Protein AF-F3CG54-F1 (afdb_monomer_lite)

Organism: NCBI:txid875330

Sequence (86 aa):
IEAGARVGMVATDEKTVEYVKGRPFAPKGAEWDLAVEAWKDLVSDADAVFDTVVRLDAAQIKPQVSWGTSPEMVLAVDQNVPDPAP

Foldseek 3Di:
DVVPDPDDDDQDDPVNLVVLPPPPPADDDPVSVVVVVVSNPRDDDPPDDDPDDDDDDPVPDADKDADDDDPVRIDHPPDDRDDPDD

pLDDT: mean 91.16, std 9.48, range [50.5, 97.81]

Structure (mmCIF, N/CA/C/O backbone):
data_AF-F3CG54-F1
#
_entry.id   AF-F3CG54-F1
#
loop_
_atom_site.group_PDB
_atom_site.id
_atom_site.type_symbol
_atom_site.label_atom_id
_atom_site.label_alt_id
_atom_site.label_comp_id
_atom_site.label_asym_id
_atom_site.label_entity_id
_atom_site.label_seq_id
_atom_site.pdbx_PDB_ins_code
_atom_site.Cartn_x
_atom_site.Cartn_y
_atom_site.Cartn_z
_atom_site.occupancy
_atom_site.B_iso_or_equiv
_atom_site.auth_seq_id
_atom_site.auth_comp_id
_atom_site.auth_asym_id
_atom_site.auth_atom_id
_atom_site.pdbx_PDB_model_num
ATOM 1 N N . ILE A 1 1 ? -1.521 13.348 -10.819 1.00 50.50 1 ILE A N 1
ATOM 2 C CA . ILE A 1 1 ? -0.338 12.543 -10.436 1.00 50.50 1 ILE A CA 1
ATOM 3 C C . ILE A 1 1 ? 0.165 11.857 -11.703 1.00 50.50 1 ILE A C 1
ATOM 5 O O . ILE A 1 1 ? -0.669 11.349 -12.442 1.00 50.50 1 ILE A O 1
ATOM 9 N N . GLU A 1 2 ? 1.470 11.961 -11.970 1.00 66.81 2 GLU A N 1
ATOM 10 C CA . GLU A 1 2 ? 2.277 11.475 -13.116 1.00 66.81 2 GLU A CA 1
ATOM 11 C C . GLU A 1 2 ? 1.528 10.937 -14.358 1.00 66.81 2 GLU A C 1
ATOM 13 O O . GLU A 1 2 ? 1.511 11.621 -15.375 1.00 66.81 2 GLU A O 1
ATOM 18 N N . ALA A 1 3 ? 0.826 9.797 -14.292 1.00 60.25 3 ALA A N 1
ATOM 19 C CA . ALA A 1 3 ? 0.056 9.208 -15.406 1.00 60.25 3 ALA A CA 1
ATOM 20 C C . ALA A 1 3 ? -1.313 9.879 -15.701 1.00 60.25 3 ALA A C 1
ATOM 22 O O . ALA A 1 3 ? -2.261 9.228 -16.138 1.00 60.25 3 ALA A O 1
ATOM 23 N N . GLY A 1 4 ? -1.474 11.168 -15.393 1.00 69.56 4 GLY A N 1
ATOM 24 C CA . GLY A 1 4 ? -2.754 11.879 -15.538 1.00 69.56 4 GLY A CA 1
ATOM 25 C C . GLY A 1 4 ? -3.834 11.481 -14.518 1.00 69.56 4 GLY A C 1
ATOM 26 O O . GLY A 1 4 ? -4.973 11.942 -14.608 1.00 69.56 4 GLY A O 1
ATOM 27 N N . ALA A 1 5 ? -3.491 10.670 -13.513 1.00 75.56 5 ALA A N 1
ATOM 28 C CA . ALA A 1 5 ? -4.421 10.249 -12.470 1.00 75.56 5 ALA A CA 1
ATOM 29 C C . ALA A 1 5 ? -4.824 11.434 -11.576 1.00 75.56 5 ALA A C 1
ATOM 31 O O . ALA A 1 5 ? -3.976 12.234 -11.164 1.00 75.56 5 ALA A O 1
ATOM 32 N N . ARG A 1 6 ? -6.114 11.533 -11.234 1.00 84.69 6 ARG A N 1
ATOM 33 C CA . ARG A 1 6 ? -6.618 12.545 -10.285 1.00 84.69 6 ARG A CA 1
ATOM 34 C C . ARG A 1 6 ? -6.251 12.201 -8.843 1.00 84.69 6 ARG A C 1
ATOM 36 O O . ARG A 1 6 ? -5.892 13.090 -8.082 1.00 84.69 6 ARG A O 1
ATOM 43 N N . VAL A 1 7 ? -6.306 10.915 -8.504 1.00 86.62 7 VAL A N 1
ATOM 44 C CA . VAL A 1 7 ? -5.992 10.359 -7.184 1.00 86.62 7 VAL A CA 1
ATOM 45 C C . VAL A 1 7 ? -5.376 8.970 -7.345 1.00 86.62 7 VAL A C 1
ATOM 47 O O . VAL A 1 7 ? -5.623 8.300 -8.347 1.00 86.62 7 VAL A O 1
ATOM 50 N N . GLY A 1 8 ? -4.590 8.548 -6.358 1.00 88.06 8 GLY A N 1
ATOM 51 C CA . GLY A 1 8 ? -4.190 7.157 -6.159 1.00 88.06 8 GLY A CA 1
ATOM 52 C C . GLY A 1 8 ? -4.637 6.727 -4.767 1.00 88.06 8 GLY A C 1
ATOM 53 O O . GLY A 1 8 ? -4.467 7.490 -3.817 1.00 88.06 8 GLY A O 1
ATOM 54 N N . MET A 1 9 ? -5.246 5.550 -4.655 1.00 92.31 9 MET A N 1
ATOM 55 C CA . MET A 1 9 ? -5.741 5.008 -3.391 1.00 92.31 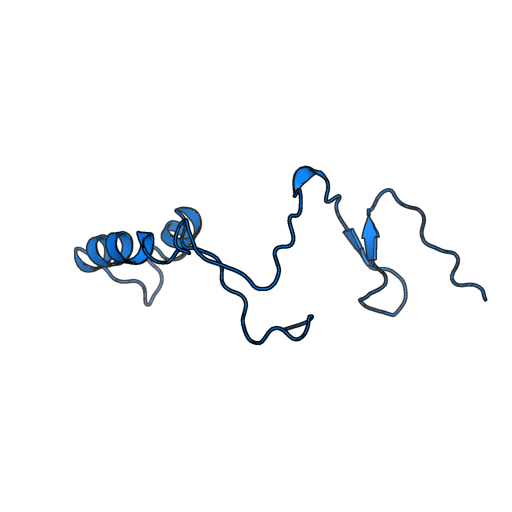9 MET A CA 1
ATOM 56 C C . MET A 1 9 ? -5.150 3.623 -3.168 1.00 92.31 9 MET A C 1
ATOM 58 O O . MET A 1 9 ? -4.968 2.860 -4.115 1.00 92.31 9 MET A O 1
ATOM 62 N N . VAL A 1 10 ? -4.857 3.319 -1.909 1.00 94.38 10 VAL A N 1
ATOM 63 C CA . VAL A 1 10 ? -4.409 2.004 -1.456 1.00 94.38 10 VAL A CA 1
ATOM 64 C C . VAL A 1 10 ? -5.430 1.532 -0.430 1.00 94.38 10 VAL A C 1
ATOM 66 O O . VAL A 1 10 ? -5.804 2.302 0.453 1.00 94.38 10 VAL A O 1
ATOM 69 N N . ALA A 1 11 ? -5.913 0.302 -0.597 1.00 95.88 11 ALA A N 1
ATOM 70 C CA . ALA A 1 11 ? -6.800 -0.355 0.354 1.00 95.88 11 ALA A CA 1
ATOM 71 C C . ALA A 1 11 ? -6.162 -0.389 1.750 1.00 95.88 11 ALA A C 1
ATOM 73 O O . ALA A 1 11 ? -4.946 -0.547 1.871 1.00 95.88 11 ALA A O 1
ATOM 74 N N . THR A 1 12 ? -6.977 -0.244 2.793 1.00 97.00 12 THR A N 1
ATOM 75 C CA . THR A 1 12 ? -6.453 -0.308 4.161 1.00 97.00 12 THR A CA 1
ATOM 76 C C . THR A 1 12 ? -6.018 -1.733 4.495 1.00 97.00 12 THR A C 1
ATOM 78 O O . THR A 1 12 ? -6.760 -2.685 4.274 1.00 97.00 12 THR A O 1
ATOM 81 N N . ASP A 1 13 ? -4.818 -1.866 5.053 1.00 96.44 13 ASP A N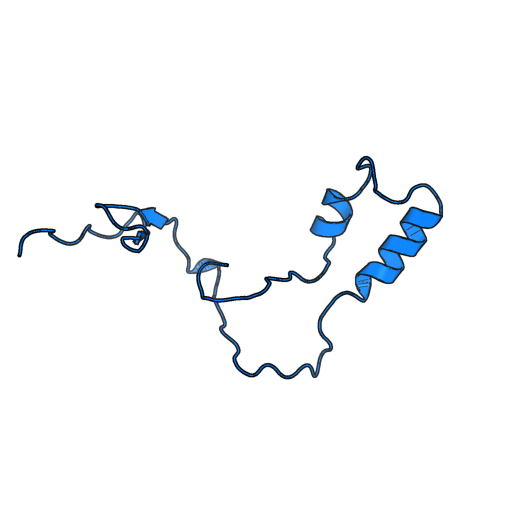 1
ATOM 82 C CA . ASP A 1 13 ? -4.240 -3.116 5.547 1.00 96.44 13 ASP A CA 1
ATOM 83 C C . ASP A 1 13 ? -3.651 -2.934 6.960 1.00 96.44 13 ASP A C 1
ATOM 85 O O . ASP A 1 13 ? -3.655 -1.832 7.527 1.00 96.44 13 ASP A O 1
ATOM 89 N N . GLU A 1 14 ? -3.113 -4.005 7.549 1.00 97.31 14 GLU A N 1
ATOM 90 C CA . GLU A 1 14 ? -2.492 -3.941 8.877 1.00 97.31 14 GLU A CA 1
ATOM 91 C C . GLU A 1 14 ? -1.341 -2.932 8.924 1.00 97.31 14 GLU A C 1
ATOM 93 O O . GLU A 1 14 ? -1.201 -2.206 9.908 1.00 97.31 14 GLU A O 1
ATOM 98 N N . LYS A 1 15 ? -0.550 -2.822 7.849 1.00 97.19 15 LYS A N 1
ATOM 99 C CA . LYS A 1 15 ? 0.561 -1.861 7.773 1.00 97.19 15 LYS A CA 1
ATOM 100 C C . LYS A 1 15 ? 0.057 -0.426 7.843 1.00 97.19 15 LYS A C 1
ATOM 102 O O . LYS A 1 15 ? 0.674 0.415 8.495 1.00 97.19 15 LYS A O 1
ATOM 107 N N . THR A 1 16 ? -1.067 -0.145 7.194 1.00 96.81 16 THR A N 1
ATOM 108 C CA . THR A 1 16 ? -1.741 1.153 7.238 1.00 96.81 16 THR A CA 1
ATOM 109 C C . THR A 1 16 ? -2.209 1.458 8.660 1.00 96.81 16 THR A C 1
ATOM 111 O O . THR A 1 16 ? -1.932 2.542 9.178 1.00 96.81 16 THR A O 1
ATOM 114 N N . VAL A 1 17 ? -2.838 0.492 9.337 1.00 97.38 17 VAL A N 1
ATOM 115 C CA . VAL A 1 17 ? -3.285 0.640 10.734 1.00 97.38 17 VAL A CA 1
ATOM 116 C C . VAL A 1 17 ? -2.103 0.888 11.677 1.00 97.38 17 VAL A C 1
ATOM 118 O O . VAL A 1 17 ? -2.131 1.827 12.477 1.00 97.38 17 VAL A O 1
ATOM 121 N N . GLU A 1 18 ? -1.038 0.095 11.567 1.00 97.50 18 GLU A N 1
ATOM 122 C CA . GLU A 1 18 ? 0.185 0.2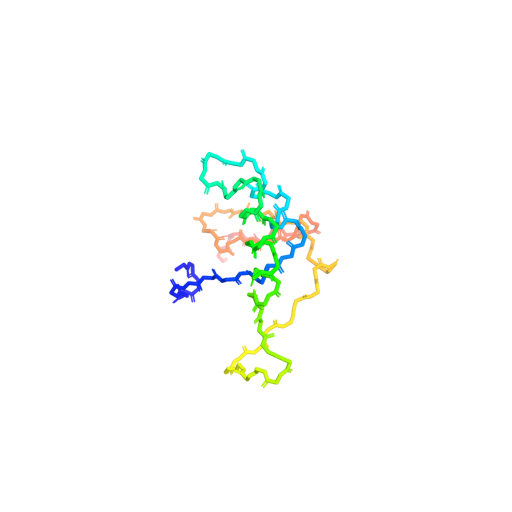51 12.362 1.00 97.50 18 GLU A CA 1
ATOM 123 C C . GLU A 1 18 ? 0.851 1.604 12.127 1.00 97.50 18 GLU A C 1
ATOM 125 O O . GLU A 1 18 ? 1.245 2.276 13.082 1.00 97.50 18 GLU A O 1
ATOM 130 N N . TYR A 1 19 ? 0.931 2.034 10.867 1.00 96.75 19 TYR A N 1
ATOM 131 C CA . TYR A 1 19 ? 1.494 3.327 10.500 1.00 96.75 19 TYR A CA 1
ATOM 132 C C . TYR A 1 19 ? 0.740 4.484 11.162 1.00 96.75 19 TYR A C 1
ATOM 134 O O . TYR A 1 19 ? 1.372 5.450 11.602 1.00 96.75 19 TYR A O 1
ATOM 142 N N . VAL A 1 20 ? -0.593 4.410 11.234 1.00 97.19 20 VAL A N 1
ATOM 143 C CA . VAL A 1 20 ? -1.451 5.465 11.799 1.00 97.19 20 VAL A CA 1
ATOM 144 C C . VAL A 1 20 ? -1.454 5.455 13.333 1.00 97.19 20 VAL A C 1
ATOM 146 O O . VAL A 1 20 ? -1.589 6.518 13.946 1.00 97.19 20 VAL A O 1
ATOM 149 N N . LYS A 1 21 ? -1.279 4.293 13.972 1.00 97.31 21 LYS A N 1
ATOM 150 C CA . LYS A 1 21 ? -1.401 4.130 15.427 1.00 97.31 21 LYS A CA 1
ATOM 151 C C . LYS A 1 21 ? -0.523 5.110 16.207 1.00 97.31 21 LYS A C 1
ATOM 153 O O . LYS A 1 21 ? 0.688 5.189 16.027 1.00 97.31 21 LYS A O 1
ATOM 158 N N . GLY A 1 22 ? -1.148 5.860 17.115 1.00 96.38 22 GLY A N 1
ATOM 159 C CA . GLY A 1 22 ? -0.455 6.794 18.009 1.00 96.38 22 GLY A CA 1
ATOM 160 C C . GLY A 1 22 ? 0.003 8.109 17.366 1.00 96.38 22 GLY A C 1
ATOM 161 O O . GLY A 1 22 ? 0.623 8.925 18.050 1.00 96.38 22 GLY A O 1
ATOM 162 N N . ARG A 1 23 ? -0.312 8.366 16.088 1.00 97.62 23 ARG A N 1
ATOM 163 C CA . ARG A 1 23 ? -0.041 9.667 15.458 1.00 97.62 23 ARG A CA 1
ATOM 164 C C . ARG A 1 23 ? -0.863 10.797 16.094 1.00 97.62 23 ARG A C 1
ATOM 166 O O . ARG A 1 23 ? -1.925 10.530 16.654 1.00 97.62 23 ARG A O 1
ATOM 173 N N . PRO A 1 24 ? -0.431 12.070 15.973 1.00 96.88 24 PRO A N 1
ATOM 174 C CA . PRO A 1 24 ? -1.070 13.207 16.647 1.00 96.88 24 PRO A CA 1
ATOM 175 C C . PRO A 1 24 ? -2.587 13.333 16.447 1.00 96.88 24 PRO A C 1
ATOM 177 O O . PRO A 1 24 ? -3.279 13.771 17.362 1.00 96.88 24 PRO A O 1
ATOM 180 N N . PHE A 1 25 ? -3.095 12.914 15.285 1.00 95.31 25 PHE A N 1
ATOM 181 C CA . PHE A 1 25 ? -4.515 12.978 14.917 1.00 95.31 25 PHE A CA 1
ATOM 182 C C . PHE A 1 25 ? -5.178 11.603 14.788 1.00 95.31 25 PHE A C 1
ATOM 184 O O . PHE A 1 25 ? -6.293 11.504 14.286 1.00 95.31 25 PHE A O 1
ATOM 191 N N . ALA A 1 26 ? -4.494 10.540 15.213 1.00 97.50 26 ALA A N 1
ATOM 192 C CA . ALA A 1 26 ? -5.109 9.227 15.274 1.00 97.50 26 ALA A CA 1
ATOM 193 C C . ALA A 1 26 ? -6.157 9.192 16.404 1.00 97.50 26 ALA A C 1
ATOM 195 O O . ALA A 1 26 ? -5.912 9.775 17.470 1.00 97.50 26 ALA A O 1
ATOM 196 N N . PRO A 1 27 ? -7.286 8.487 16.207 1.00 97.31 27 PRO A N 1
ATOM 197 C CA . PRO A 1 27 ? -8.229 8.183 17.279 1.00 97.31 27 PRO A CA 1
ATOM 198 C C . PRO A 1 27 ? -7.531 7.501 18.464 1.00 97.31 27 PRO A C 1
ATOM 200 O O . PRO A 1 27 ? -6.479 6.873 18.309 1.00 97.31 27 PRO A O 1
ATOM 203 N N . LYS A 1 28 ? -8.096 7.633 19.667 1.00 96.19 28 LYS A N 1
ATOM 204 C CA . LYS A 1 28 ? -7.479 7.133 20.908 1.00 96.19 28 LYS A CA 1
ATOM 205 C C . LYS A 1 28 ? -8.469 6.326 21.737 1.00 96.19 28 LYS A C 1
ATOM 207 O O . LYS A 1 28 ? -9.673 6.547 21.675 1.00 96.19 28 LYS A O 1
ATOM 212 N N . GLY A 1 29 ? -7.944 5.432 22.575 1.00 96.00 29 GLY A N 1
ATOM 213 C CA . GLY A 1 29 ? -8.765 4.627 23.482 1.00 96.00 29 GLY A CA 1
ATOM 214 C C . GLY A 1 29 ? -9.818 3.821 22.720 1.00 96.00 29 GLY A C 1
ATOM 215 O O . GLY A 1 29 ? -9.509 3.254 21.682 1.00 96.00 29 GLY A O 1
ATOM 216 N N . ALA A 1 30 ? -11.063 3.812 23.195 1.00 96.81 30 ALA A N 1
ATOM 217 C CA . ALA A 1 30 ? -12.145 3.055 22.557 1.00 96.81 30 ALA A CA 1
ATOM 218 C C . ALA A 1 30 ? -12.461 3.512 21.117 1.00 96.81 30 ALA A C 1
ATOM 220 O O . ALA A 1 30 ? -12.887 2.704 20.297 1.00 96.81 30 ALA A O 1
ATOM 221 N N . GLU A 1 31 ? -12.226 4.785 20.781 1.00 97.25 31 GLU A N 1
ATOM 222 C CA . GLU A 1 31 ? -12.428 5.285 19.413 1.00 97.25 31 GLU A CA 1
ATOM 223 C C . GLU A 1 31 ? -11.406 4.705 18.432 1.00 97.25 31 GLU A C 1
ATOM 225 O O . GLU A 1 31 ? -11.692 4.608 17.243 1.00 97.25 31 GLU A O 1
ATOM 230 N N . TRP A 1 32 ? -10.225 4.303 18.918 1.00 97.75 32 TRP A N 1
ATOM 231 C CA . TRP A 1 32 ? -9.234 3.614 18.095 1.00 97.75 32 TRP A CA 1
ATOM 232 C C . TRP A 1 32 ? -9.766 2.274 17.604 1.00 97.75 32 TRP A C 1
ATOM 234 O O . TRP A 1 32 ? -9.729 2.015 16.406 1.00 97.75 32 TRP A O 1
ATOM 244 N N . ASP A 1 33 ? -10.298 1.455 18.509 1.00 97.19 33 ASP A N 1
ATOM 245 C CA . ASP A 1 33 ? -10.793 0.127 18.154 1.00 97.19 33 ASP A CA 1
ATOM 246 C C . ASP A 1 33 ? -11.979 0.232 17.183 1.00 97.19 33 ASP A C 1
ATOM 248 O O . ASP A 1 33 ? -12.013 -0.464 16.172 1.00 97.19 33 ASP A O 1
ATOM 252 N N . LEU A 1 34 ? -12.896 1.181 17.416 1.00 97.81 34 LEU A N 1
ATOM 253 C CA . LEU A 1 34 ? -14.010 1.457 16.500 1.00 97.81 34 LEU A CA 1
ATOM 254 C C . LEU A 1 34 ? -13.538 1.926 15.119 1.00 97.81 34 LEU A C 1
ATOM 256 O O . LEU A 1 34 ? -14.083 1.498 14.103 1.00 97.81 34 LEU A O 1
ATOM 260 N N . ALA A 1 35 ? -12.536 2.805 15.072 1.00 97.56 35 ALA A N 1
ATOM 261 C CA . ALA A 1 35 ? -11.990 3.296 13.816 1.00 97.56 35 ALA A CA 1
ATOM 262 C C . ALA A 1 35 ? -11.297 2.178 13.033 1.00 97.56 35 ALA A C 1
ATOM 264 O O . ALA A 1 35 ? -11.531 2.050 11.837 1.00 97.56 35 ALA A O 1
ATOM 265 N N . VAL A 1 36 ? -10.500 1.340 13.704 1.00 97.62 36 VAL A N 1
ATOM 266 C CA . VAL A 1 36 ? -9.840 0.193 13.069 1.00 97.62 36 VAL A CA 1
ATOM 267 C C . VAL A 1 36 ? -10.862 -0.786 12.504 1.00 97.62 36 VAL A C 1
ATOM 269 O O . VAL A 1 36 ? -10.678 -1.226 11.373 1.00 97.62 36 VAL A O 1
ATOM 272 N N . GLU A 1 37 ? -11.941 -1.097 13.230 1.00 97.44 37 GLU A N 1
ATOM 273 C CA . GLU A 1 37 ? -13.015 -1.936 12.682 1.00 97.44 37 GLU A CA 1
ATOM 274 C C . GLU A 1 37 ? -13.654 -1.301 11.442 1.00 97.44 37 GLU A C 1
ATOM 276 O O . GLU A 1 37 ? -13.775 -1.968 10.421 1.00 97.44 37 GLU A O 1
ATOM 281 N N . ALA A 1 38 ? -13.977 -0.005 11.481 1.00 97.06 38 ALA A N 1
ATOM 282 C CA . ALA A 1 38 ? -14.560 0.688 10.332 1.00 97.06 38 ALA A CA 1
ATOM 283 C C . ALA A 1 38 ? -13.608 0.768 9.124 1.00 97.06 38 ALA A C 1
ATOM 285 O O . ALA A 1 38 ? -14.047 0.748 7.977 1.00 97.06 38 ALA A O 1
ATOM 286 N N . TRP A 1 39 ? -12.297 0.875 9.354 1.00 97.50 39 TRP A N 1
ATOM 287 C CA . TRP A 1 39 ? -11.322 0.989 8.272 1.00 97.50 39 TRP A CA 1
ATOM 288 C C . TRP A 1 39 ? -11.070 -0.321 7.530 1.00 97.50 39 TRP A C 1
ATOM 290 O O . TRP A 1 39 ? -10.615 -0.271 6.389 1.00 97.50 39 TRP A O 1
ATOM 300 N N . LYS A 1 40 ? -11.391 -1.479 8.122 1.00 95.25 40 LYS A N 1
ATOM 301 C CA . LYS A 1 40 ? -11.300 -2.777 7.427 1.00 95.25 40 LYS A CA 1
ATOM 302 C C . LYS A 1 40 ? -12.188 -2.837 6.186 1.00 95.25 40 LYS A C 1
ATOM 304 O O . LYS A 1 40 ? -11.843 -3.526 5.233 1.00 95.25 40 LYS A O 1
ATOM 309 N N . ASP A 1 41 ? -13.271 -2.066 6.180 1.00 95.06 41 ASP A N 1
ATOM 310 C CA . ASP A 1 41 ? -14.203 -1.986 5.057 1.00 95.06 41 ASP A CA 1
ATOM 311 C C . ASP A 1 41 ? -13.762 -0.961 3.993 1.00 95.06 41 ASP A C 1
ATOM 313 O O . ASP A 1 41 ? -14.410 -0.811 2.960 1.00 95.06 41 ASP A O 1
ATOM 317 N N . LEU A 1 42 ? -12.642 -0.251 4.195 1.00 96.50 42 LEU A N 1
ATOM 318 C CA . LEU A 1 42 ? -12.076 0.688 3.216 1.00 96.50 42 LEU A CA 1
ATOM 319 C C . LEU A 1 42 ? -11.236 -0.046 2.163 1.00 96.50 42 LEU A C 1
ATOM 321 O O . LEU 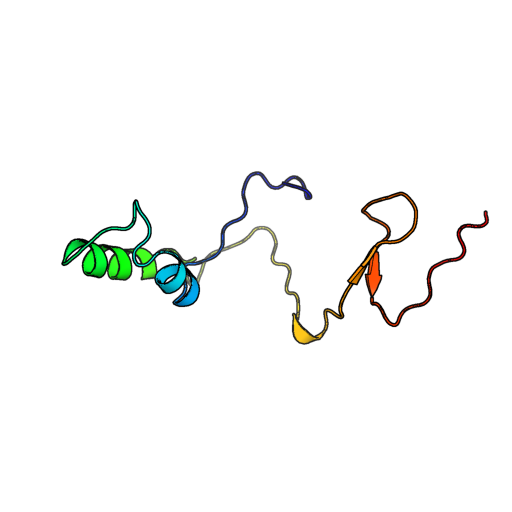A 1 42 ? -10.034 0.199 1.997 1.00 96.50 42 LEU A O 1
ATOM 325 N N . VAL A 1 43 ? -11.897 -0.955 1.453 1.00 96.38 43 VAL A N 1
ATOM 326 C CA . VAL A 1 43 ? -11.358 -1.783 0.373 1.00 96.38 43 VAL A CA 1
ATOM 327 C C . VAL A 1 43 ? -12.376 -1.861 -0.768 1.00 96.38 43 VAL A C 1
ATOM 329 O O . VAL A 1 43 ? -13.536 -1.500 -0.600 1.00 96.38 43 VAL A O 1
ATOM 332 N N . SER A 1 44 ? -11.953 -2.281 -1.961 1.00 95.88 44 SER A N 1
ATOM 333 C CA . SER A 1 44 ? -12.902 -2.523 -3.056 1.00 95.88 44 SER A CA 1
ATOM 334 C C . SER A 1 44 ? -13.736 -3.778 -2.797 1.00 95.88 44 SER A C 1
ATOM 336 O O . SER A 1 44 ? -13.207 -4.770 -2.294 1.00 95.88 44 SER A O 1
ATOM 338 N N . ASP A 1 45 ? -15.002 -3.753 -3.217 1.00 95.62 45 ASP A N 1
ATOM 339 C CA . ASP A 1 45 ? -15.870 -4.932 -3.204 1.00 95.62 45 ASP A CA 1
ATOM 340 C C . ASP A 1 45 ? -15.314 -6.054 -4.096 1.00 95.62 45 ASP A C 1
ATOM 342 O O . ASP A 1 45 ? -14.604 -5.814 -5.079 1.00 95.62 45 ASP A O 1
ATOM 346 N N . ALA A 1 46 ? -15.663 -7.303 -3.778 1.00 93.62 46 ALA A N 1
ATOM 347 C CA . ALA A 1 46 ? -15.189 -8.477 -4.514 1.00 93.62 46 ALA A CA 1
ATOM 348 C C . ALA A 1 46 ? -15.657 -8.515 -5.983 1.00 93.62 46 ALA A C 1
ATOM 350 O O . ALA A 1 46 ? -15.012 -9.153 -6.817 1.00 93.62 46 ALA A O 1
ATOM 351 N N . ASP A 1 47 ? -16.764 -7.844 -6.297 1.00 94.81 47 ASP A N 1
ATOM 352 C CA . ASP A 1 47 ? -17.359 -7.720 -7.629 1.00 94.81 47 ASP A CA 1
ATOM 353 C C . ASP A 1 47 ? -17.152 -6.329 -8.255 1.00 94.81 47 ASP A C 1
ATOM 355 O O . ASP A 1 47 ? -17.770 -6.009 -9.274 1.00 94.81 47 ASP A O 1
ATOM 359 N N . ALA A 1 48 ? -16.252 -5.513 -7.692 1.00 95.62 48 ALA A N 1
ATOM 360 C CA . ALA A 1 48 ? -15.923 -4.203 -8.237 1.00 95.62 48 ALA A CA 1
ATOM 361 C C . ALA A 1 48 ? -15.425 -4.305 -9.691 1.00 95.62 48 ALA A C 1
ATOM 363 O O . ALA A 1 48 ? -14.502 -5.058 -10.020 1.00 95.62 48 ALA A O 1
ATOM 364 N N . VAL A 1 49 ? -16.022 -3.497 -10.568 1.00 96.50 49 VAL A N 1
ATOM 365 C CA . VAL A 1 49 ? -15.664 -3.419 -11.988 1.00 96.50 49 VAL A CA 1
ATOM 366 C C . VAL A 1 49 ? -14.772 -2.205 -12.221 1.00 96.50 49 VAL A C 1
ATOM 368 O O . VAL A 1 49 ? -15.116 -1.087 -11.842 1.00 96.50 49 VAL A O 1
ATOM 371 N N . PHE A 1 50 ? -13.641 -2.424 -12.888 1.00 95.06 50 PHE A N 1
ATOM 372 C CA . PHE A 1 50 ? -12.704 -1.376 -13.284 1.00 95.06 50 PHE A CA 1
ATOM 373 C C . PHE A 1 50 ? -12.654 -1.279 -14.807 1.00 95.06 50 PHE A C 1
ATOM 375 O O . PHE A 1 50 ? -12.550 -2.305 -15.480 1.00 95.06 50 PHE A O 1
ATOM 382 N N . ASP A 1 51 ? -12.648 -0.056 -15.348 1.00 96.12 51 ASP A N 1
ATOM 383 C CA . ASP A 1 51 ? -12.510 0.181 -16.795 1.00 96.12 51 ASP A CA 1
ATOM 384 C C . ASP A 1 51 ? -11.215 -0.424 -17.360 1.00 96.12 51 ASP A C 1
ATOM 386 O O . ASP A 1 51 ? -11.131 -0.797 -18.529 1.00 96.12 51 ASP A O 1
ATOM 390 N N . THR A 1 52 ? -10.165 -0.505 -16.539 1.00 94.81 52 THR A N 1
ATOM 391 C CA . THR A 1 52 ? -8.880 -1.110 -16.897 1.00 94.81 52 THR A CA 1
ATOM 392 C C . THR A 1 52 ? -8.211 -1.699 -15.661 1.00 94.81 52 THR A C 1
ATOM 394 O O . THR A 1 52 ? -8.128 -1.051 -14.621 1.00 94.81 52 THR A O 1
ATOM 397 N N . VAL A 1 53 ? -7.683 -2.920 -15.792 1.00 94.25 53 VAL A N 1
ATOM 398 C CA . VAL A 1 53 ? -6.901 -3.599 -14.751 1.00 94.25 53 VAL A CA 1
ATOM 399 C C . VAL A 1 53 ? -5.513 -3.906 -15.295 1.00 94.25 53 VAL A C 1
ATOM 401 O O . VAL A 1 53 ? -5.371 -4.658 -16.257 1.00 94.25 53 VAL A O 1
ATOM 404 N N . VAL A 1 54 ? -4.484 -3.363 -14.646 1.00 95.00 54 VAL A N 1
ATOM 405 C CA . VAL A 1 54 ? -3.081 -3.678 -14.936 1.00 95.00 54 VAL A CA 1
ATOM 406 C C . VAL A 1 54 ? -2.543 -4.548 -13.805 1.00 95.00 54 VAL A C 1
ATOM 408 O O . VAL A 1 54 ? -2.594 -4.157 -12.642 1.00 95.00 54 VAL A O 1
ATOM 411 N N . ARG A 1 55 ? -2.043 -5.741 -14.138 1.00 95.12 55 ARG A N 1
ATOM 412 C CA . ARG A 1 55 ? -1.440 -6.669 -13.170 1.00 95.12 55 ARG A CA 1
ATOM 413 C C . ARG A 1 55 ? 0.073 -6.614 -13.307 1.00 95.12 55 ARG A C 1
ATOM 415 O O . ARG A 1 55 ? 0.596 -6.860 -14.389 1.00 95.12 55 ARG A O 1
ATOM 422 N N . LEU A 1 56 ? 0.753 -6.305 -12.210 1.00 93.44 56 LEU A N 1
ATOM 423 C CA . LEU A 1 56 ? 2.208 -6.236 -12.139 1.00 93.44 56 LEU A CA 1
ATOM 424 C C . LEU A 1 56 ? 2.693 -7.275 -11.130 1.00 93.44 56 LEU A C 1
ATOM 426 O O . LEU A 1 56 ? 2.242 -7.277 -9.985 1.00 93.44 56 LEU A O 1
ATOM 430 N N . ASP A 1 57 ? 3.604 -8.150 -11.548 1.00 95.62 57 ASP A N 1
ATOM 431 C CA . ASP A 1 57 ? 4.305 -9.041 -10.627 1.00 95.62 57 ASP A CA 1
ATOM 432 C C . ASP A 1 57 ? 5.497 -8.293 -10.024 1.00 95.62 57 ASP A C 1
ATOM 434 O O . ASP A 1 57 ? 6.510 -8.063 -10.688 1.00 95.62 57 ASP A O 1
ATOM 438 N N . ALA A 1 58 ? 5.375 -7.912 -8.752 1.00 93.50 58 ALA A N 1
ATOM 439 C CA . ALA A 1 58 ? 6.411 -7.171 -8.046 1.00 93.50 58 ALA A CA 1
ATOM 440 C C . ALA A 1 58 ? 7.751 -7.924 -7.995 1.00 93.50 58 ALA A C 1
ATOM 442 O O . ALA A 1 58 ? 8.799 -7.283 -7.999 1.00 93.50 58 ALA A O 1
ATOM 443 N N . ALA A 1 59 ? 7.744 -9.262 -7.998 1.00 95.62 59 ALA A N 1
ATOM 444 C CA . ALA A 1 59 ? 8.974 -10.054 -7.965 1.00 95.62 59 ALA A CA 1
ATOM 445 C C . ALA A 1 59 ? 9.779 -9.959 -9.274 1.00 95.62 59 ALA A C 1
ATOM 447 O O . ALA A 1 59 ? 10.984 -10.210 -9.278 1.00 95.62 59 ALA A O 1
ATOM 448 N N . GLN A 1 60 ? 9.133 -9.576 -10.379 1.00 94.38 60 GLN A N 1
ATOM 449 C CA . GLN A 1 60 ? 9.790 -9.355 -11.669 1.00 94.38 60 GLN A CA 1
ATOM 450 C C . GLN A 1 60 ? 10.380 -7.945 -11.800 1.00 94.38 60 GLN A C 1
ATOM 452 O O . GLN A 1 60 ? 11.198 -7.699 -12.690 1.00 94.38 60 GLN A O 1
ATOM 457 N N . ILE A 1 61 ? 9.998 -7.018 -10.917 1.00 92.56 61 ILE A N 1
ATOM 458 C CA . ILE A 1 61 ? 10.478 -5.637 -10.943 1.00 92.56 61 ILE A CA 1
ATOM 459 C C . ILE A 1 61 ? 11.850 -5.581 -10.272 1.00 92.56 61 ILE A C 1
ATOM 461 O O . ILE A 1 61 ? 11.983 -5.516 -9.050 1.00 92.56 61 ILE A O 1
ATOM 465 N N . LYS A 1 62 ? 12.897 -5.595 -11.096 1.00 94.81 62 LYS A N 1
ATOM 466 C CA . LYS A 1 62 ? 14.273 -5.380 -10.637 1.00 94.81 62 LYS A CA 1
ATOM 467 C C . LYS A 1 62 ? 14.474 -3.934 -10.172 1.00 94.81 62 LYS A C 1
ATOM 469 O O . LYS A 1 62 ? 13.778 -3.044 -10.676 1.00 94.81 62 LYS A O 1
ATOM 474 N N . PRO A 1 63 ? 15.452 -3.676 -9.279 1.00 94.69 63 PRO A N 1
ATOM 475 C CA . PRO A 1 63 ? 15.858 -2.318 -8.939 1.00 94.69 63 PRO A CA 1
ATOM 476 C C . PRO A 1 63 ? 16.102 -1.490 -10.202 1.00 94.69 63 PRO A C 1
ATOM 478 O O . PRO A 1 63 ? 16.736 -1.966 -11.146 1.00 94.69 63 PRO A O 1
ATOM 481 N N . GLN A 1 64 ? 15.568 -0.274 -10.211 1.00 94.38 64 GLN A N 1
ATOM 482 C CA . GLN A 1 64 ? 15.596 0.634 -11.353 1.00 94.38 64 GLN A CA 1
ATOM 483 C C . GLN A 1 64 ? 16.638 1.732 -11.131 1.00 94.38 64 GLN A C 1
ATOM 485 O O . GLN A 1 64 ? 16.827 2.196 -10.005 1.00 94.38 64 GLN A O 1
ATOM 490 N N . VAL A 1 65 ? 17.284 2.165 -12.208 1.00 91.12 65 VAL A N 1
ATOM 491 C CA . VAL A 1 65 ? 18.192 3.313 -12.237 1.00 91.12 65 VAL A CA 1
ATOM 492 C C . VAL A 1 65 ? 17.775 4.257 -13.358 1.00 91.12 65 VAL A C 1
ATOM 494 O O . VAL A 1 65 ? 17.475 3.821 -14.471 1.00 91.12 65 VAL A O 1
ATOM 497 N N . SER A 1 66 ? 17.733 5.553 -13.057 1.00 91.50 66 SER A N 1
ATOM 498 C CA . SER A 1 66 ? 17.548 6.593 -14.063 1.00 91.50 66 SER A CA 1
ATOM 499 C C . SER A 1 66 ? 18.888 7.011 -14.665 1.00 91.50 66 SER A C 1
ATOM 501 O O . SER A 1 66 ? 19.923 7.006 -13.994 1.00 91.50 66 SER A O 1
ATOM 503 N N . TRP A 1 67 ? 18.879 7.374 -15.942 1.00 87.38 67 TRP A N 1
ATOM 504 C CA . TRP A 1 67 ? 20.060 7.808 -16.686 1.00 87.38 67 TRP A CA 1
ATOM 505 C C . TRP A 1 67 ? 19.718 8.996 -17.595 1.00 87.38 67 TRP A C 1
ATOM 507 O O . TRP A 1 67 ? 18.558 9.361 -17.752 1.00 87.38 67 TRP A O 1
ATOM 517 N N . GLY A 1 68 ? 20.729 9.634 -18.185 1.00 86.00 68 GLY A N 1
ATOM 518 C CA . GLY A 1 68 ? 20.515 10.725 -19.138 1.00 86.00 68 GLY A CA 1
ATOM 519 C C . GLY A 1 68 ? 19.858 11.970 -18.526 1.00 86.00 68 GLY A C 1
ATOM 520 O O . GLY A 1 68 ? 20.202 12.389 -17.422 1.00 86.00 68 GLY A O 1
ATOM 521 N N . THR A 1 69 ? 18.966 12.609 -19.287 1.00 87.44 69 THR A N 1
ATOM 522 C CA . THR A 1 69 ? 18.389 13.931 -18.967 1.00 87.44 69 THR A CA 1
ATOM 523 C C . THR A 1 69 ? 16.863 13.940 -18.862 1.00 87.44 69 THR A C 1
ATOM 525 O O . THR A 1 69 ? 16.289 14.987 -18.559 1.00 87.44 69 THR A O 1
ATOM 528 N N . SER A 1 70 ? 16.198 12.802 -19.092 1.00 85.12 70 SER A N 1
ATOM 529 C CA . SER A 1 70 ? 14.742 12.666 -18.983 1.00 85.12 70 SER A CA 1
ATOM 530 C C . SER A 1 70 ? 14.363 11.710 -17.846 1.00 85.12 70 SER A C 1
ATOM 532 O O . SER A 1 70 ? 14.962 10.643 -17.745 1.00 85.12 70 SER A O 1
ATOM 534 N N . PRO A 1 71 ? 13.339 12.014 -17.027 1.00 79.94 71 PRO A N 1
ATOM 535 C CA . PRO A 1 71 ? 12.817 11.085 -16.018 1.00 79.94 71 PRO A CA 1
ATOM 536 C C . PRO A 1 71 ? 12.327 9.745 -16.587 1.00 79.94 71 PRO A C 1
ATOM 538 O O . PRO A 1 71 ? 12.292 8.752 -15.869 1.00 79.94 71 PRO A O 1
ATOM 541 N N . GLU A 1 72 ? 11.964 9.710 -17.872 1.00 83.25 72 GLU A N 1
ATOM 542 C CA . GLU A 1 72 ? 11.512 8.493 -18.561 1.00 83.25 72 GLU A CA 1
ATOM 543 C C . GLU A 1 72 ? 12.668 7.548 -18.926 1.00 83.25 72 GLU A C 1
ATOM 545 O O . GLU A 1 72 ? 12.448 6.385 -19.265 1.00 83.25 72 GLU A O 1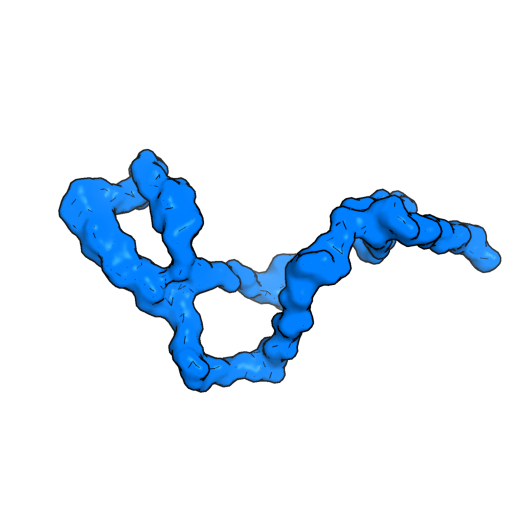
ATOM 550 N N . MET A 1 73 ? 13.912 8.026 -18.852 1.00 89.00 73 MET A N 1
ATOM 551 C CA . MET A 1 73 ? 15.107 7.224 -19.096 1.00 89.00 73 MET A CA 1
ATOM 552 C C . MET A 1 73 ? 15.414 6.382 -17.857 1.00 89.00 73 MET A C 1
ATOM 554 O O . MET A 1 73 ? 16.284 6.717 -17.054 1.00 89.00 73 MET A O 1
ATOM 558 N N . VAL A 1 74 ? 14.679 5.280 -17.700 1.00 91.38 74 VAL A N 1
ATOM 559 C CA . VAL A 1 74 ? 14.840 4.322 -16.603 1.00 91.38 74 VAL A CA 1
ATOM 560 C C . VAL A 1 74 ? 15.083 2.915 -17.146 1.00 91.38 74 VAL A C 1
ATOM 562 O O . VAL A 1 74 ? 14.499 2.518 -18.154 1.00 91.38 74 VAL A O 1
ATOM 565 N N . LEU A 1 75 ? 15.975 2.167 -16.502 1.00 92.75 75 LEU A N 1
ATOM 566 C CA . LEU A 1 75 ? 16.251 0.763 -16.815 1.00 92.75 75 LEU A CA 1
ATOM 567 C C . LEU A 1 75 ? 16.608 -0.015 -15.550 1.00 92.75 75 LEU A C 1
ATOM 569 O O . LEU A 1 75 ? 16.979 0.572 -14.530 1.00 92.75 75 LEU A O 1
ATOM 573 N N . ALA A 1 76 ? 16.500 -1.343 -15.603 1.00 93.62 76 ALA A N 1
ATOM 574 C CA . ALA A 1 76 ? 16.927 -2.175 -14.486 1.00 93.62 76 ALA A CA 1
ATOM 575 C C . ALA A 1 76 ? 18.451 -2.109 -14.319 1.00 93.62 76 ALA A C 1
ATOM 577 O O . ALA A 1 76 ? 19.188 -2.041 -15.299 1.00 93.62 76 ALA A O 1
ATOM 578 N N . VAL A 1 77 ? 18.933 -2.182 -13.077 1.00 93.69 77 VAL A N 1
ATOM 579 C CA . VAL A 1 77 ? 20.366 -2.039 -12.738 1.00 93.69 77 VAL A CA 1
ATOM 580 C C . VAL A 1 77 ? 21.305 -3.022 -13.449 1.00 93.69 77 VAL A C 1
ATOM 582 O O . VAL A 1 77 ? 22.510 -2.794 -13.476 1.00 93.69 77 VAL A O 1
ATOM 585 N N . ASP A 1 78 ? 20.781 -4.119 -13.995 1.00 94.00 78 ASP A N 1
ATOM 586 C CA . ASP A 1 78 ? 21.537 -5.146 -14.712 1.00 94.00 78 ASP A CA 1
ATOM 587 C C . ASP A 1 78 ? 21.386 -5.078 -16.242 1.00 94.00 78 ASP A C 1
ATOM 589 O O . ASP A 1 78 ? 21.821 -5.989 -16.948 1.00 94.00 78 ASP A O 1
ATOM 593 N N . GLN A 1 79 ? 20.778 -4.011 -16.764 1.00 92.50 79 GLN A N 1
ATOM 594 C CA . GLN A 1 79 ? 20.643 -3.763 -18.197 1.00 92.50 79 GLN A CA 1
ATOM 595 C C . GLN A 1 79 ? 21.701 -2.784 -18.711 1.00 92.50 79 GLN A C 1
ATOM 597 O O . GLN A 1 79 ? 22.237 -1.953 -17.981 1.00 92.50 79 GLN A O 1
ATOM 602 N N . ASN A 1 80 ? 21.977 -2.871 -20.012 1.00 90.19 80 ASN A N 1
ATOM 603 C CA . ASN A 1 80 ? 22.882 -1.947 -20.681 1.00 90.19 80 ASN A CA 1
ATOM 604 C C . ASN A 1 80 ? 22.184 -0.610 -20.939 1.00 90.19 80 ASN A C 1
ATOM 606 O O . ASN A 1 80 ? 21.061 -0.580 -21.447 1.00 90.19 80 ASN A O 1
ATOM 610 N N . VAL A 1 81 ? 22.884 0.486 -20.644 1.00 87.50 81 VAL A N 1
ATOM 611 C CA . VAL A 1 81 ? 22.450 1.837 -21.011 1.00 87.50 81 VAL A CA 1
ATOM 612 C C . VAL A 1 81 ? 22.462 1.963 -22.542 1.00 87.50 81 VAL A C 1
ATOM 614 O O . VAL A 1 81 ? 23.487 1.640 -23.149 1.00 87.50 81 VAL A O 1
ATOM 617 N N . PRO A 1 82 ? 21.357 2.396 -23.180 1.00 83.06 82 PRO A N 1
ATOM 618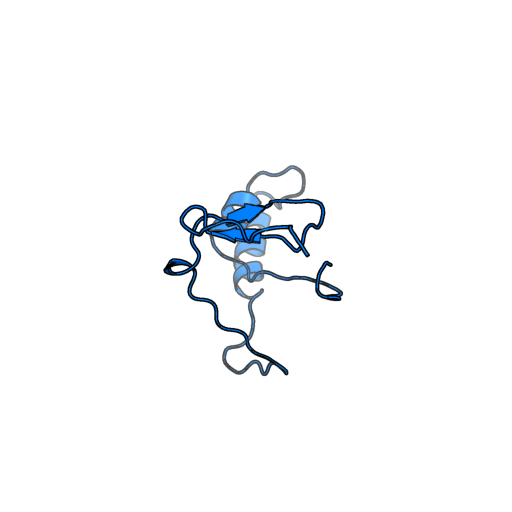 C CA . PRO A 1 82 ? 21.328 2.666 -24.615 1.00 83.06 82 PRO A CA 1
ATOM 619 C C . PRO A 1 82 ? 22.381 3.702 -25.017 1.00 83.06 82 PRO A C 1
ATOM 621 O O . PRO A 1 82 ? 22.613 4.659 -24.279 1.00 83.06 82 PRO A O 1
ATOM 624 N N . ASP A 1 83 ? 23.000 3.525 -26.187 1.00 81.88 83 ASP A N 1
ATOM 625 C CA . ASP A 1 83 ? 23.930 4.518 -26.730 1.00 81.88 83 ASP A CA 1
ATOM 626 C C . ASP A 1 83 ? 23.165 5.828 -27.006 1.00 81.88 83 ASP A C 1
ATOM 628 O O . ASP A 1 83 ? 22.190 5.808 -27.761 1.00 81.88 83 ASP A O 1
ATOM 632 N N . PRO A 1 84 ? 23.547 6.956 -26.380 1.00 72.19 84 PRO A N 1
ATOM 633 C CA . PRO A 1 84 ? 22.901 8.241 -26.615 1.00 72.19 84 PRO A CA 1
ATOM 634 C C . PRO A 1 84 ? 23.306 8.898 -27.950 1.00 72.19 84 PRO A C 1
ATOM 636 O O . PRO A 1 84 ? 22.828 9.999 -28.234 1.00 72.19 84 PRO A O 1
ATOM 639 N N . ALA A 1 85 ? 24.202 8.293 -28.740 1.00 69.81 85 ALA A N 1
ATOM 640 C CA . ALA A 1 85 ? 24.582 8.792 -30.060 1.00 69.81 85 ALA A CA 1
ATOM 641 C C . ALA A 1 85 ? 23.430 8.663 -31.093 1.00 69.81 85 ALA A C 1
ATOM 643 O O . ALA A 1 85 ? 22.649 7.715 -31.014 1.00 69.81 85 ALA A O 1
ATOM 644 N N . PRO A 1 86 ? 23.301 9.620 -32.039 1.00 58.91 86 PRO A N 1
ATOM 645 C CA . PRO A 1 86 ? 22.231 9.651 -33.044 1.00 58.91 86 PRO A CA 1
ATOM 646 C C . PRO A 1 86 ? 22.310 8.537 -34.094 1.00 58.91 86 PRO A C 1
ATOM 648 O O . PRO A 1 86 ? 23.434 8.086 -34.414 1.00 58.91 86 PRO A O 1
#

Radius of gyration: 20.08 Å; chains: 1; bounding box: 42×24×56 Å

InterPro domains:
  IPR001030 Aconitase/3-isopropylmalate dehydratase large subunit, alpha/beta/alpha domain [PF00330] (1-84)
  IPR015931 Aconitase/3-isopropylmalate dehydratase large subunit, alpha/beta/alpha, subdomain 1/3 [G3DSA:3.30.499.10] (1-63)
  IPR036008 Aconitase, iron-sulfur domain [SSF53732] (1-84)
  IPR050067 Isopropylmalate dehydratase and related enzymes [PTHR43822] (1-78)

Secondary structure (DSSP, 8-state):
-TTT-S-------HHHHHHHTT-TTS--THHHHHHHHHHTT-S--TT---S------GGG-PPEEE-TTSTT-EEETTSPPPP---